Protein AF-A0A349B7U2-F1 (afdb_monomer_lite)

Foldseek 3Di:
DEEEEQEDDPQSVVVVVVVVVVVYHYDDQQADDPVGRPDRCCNVVVDDPLVVPGQEYEYEDAAPPDDGHPSQVVCVVSVHHYDYHYDDPPPPVPD

Secondary structure (DSSP, 8-state):
-EEEES---HHHHHHHHHHHHTTPEEE-TTSPBTTBTT--HHHHSS--TTTS--SEEEEEESSTTSPPPHHHHHHHHTT--EEEEE------TT-

Radius of gyration: 14.19 Å; chains: 1; bounding box: 27×28×46 Å

pLDDT: mean 78.89, std 14.21, range [44.91, 97.25]

Sequence (95 aa):
MRIMLTDRSDTSTTVAEGLRADGHEIVDLCLPDAASPLTCRGLVEHRCPLDEGADLAITALQHPQDAPSAGTVCARRAGVPVVALGRHDVTHPDL

Structure (mmCIF, N/CA/C/O backbone):
data_AF-A0A349B7U2-F1
#
_entry.id   AF-A0A349B7U2-F1
#
loop_
_atom_site.group_PDB
_atom_site.id
_atom_site.type_symbol
_atom_site.label_atom_id
_atom_site.label_alt_id
_atom_site.label_comp_id
_atom_site.label_asym_id
_atom_site.label_entity_id
_atom_site.label_seq_id
_ato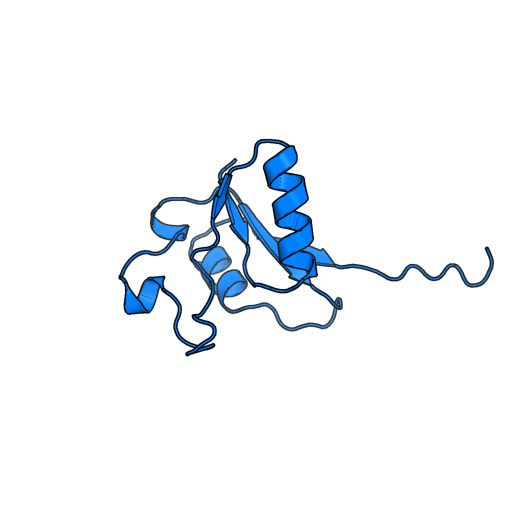m_site.pdbx_PDB_ins_code
_atom_site.Cartn_x
_atom_site.Cartn_y
_atom_site.Cartn_z
_atom_site.occupancy
_atom_site.B_iso_or_equiv
_atom_site.auth_seq_id
_atom_site.auth_comp_id
_atom_site.auth_asym_id
_atom_site.auth_atom_id
_atom_site.pdbx_PDB_model_num
ATOM 1 N N . MET A 1 1 ? -11.542 3.052 -3.634 1.00 92.62 1 MET A N 1
ATOM 2 C CA . MET A 1 1 ? -10.985 2.305 -2.481 1.00 92.62 1 MET A CA 1
ATOM 3 C C . MET A 1 1 ? -9.892 3.139 -1.854 1.00 92.62 1 MET A C 1
ATOM 5 O O . MET A 1 1 ? -9.224 3.862 -2.590 1.00 92.62 1 MET A O 1
ATOM 9 N N . ARG A 1 2 ? -9.715 3.012 -0.543 1.00 93.69 2 ARG A N 1
ATOM 10 C CA . ARG A 1 2 ? -8.625 3.605 0.227 1.00 93.69 2 ARG A CA 1
ATOM 11 C C . ARG A 1 2 ? -7.495 2.585 0.343 1.00 93.69 2 ARG A C 1
ATOM 13 O O . ARG A 1 2 ? -7.653 1.546 0.981 1.00 93.69 2 ARG A O 1
ATOM 20 N N . ILE A 1 3 ? -6.388 2.851 -0.338 1.00 93.38 3 ILE A N 1
ATOM 21 C CA . ILE A 1 3 ? -5.264 1.929 -0.504 1.00 93.38 3 ILE A CA 1
ATOM 22 C C . ILE A 1 3 ? -4.055 2.477 0.251 1.00 93.38 3 ILE A C 1
ATOM 24 O O . ILE A 1 3 ? -3.671 3.630 0.074 1.00 93.38 3 ILE A O 1
ATOM 28 N N . MET A 1 4 ? -3.430 1.645 1.078 1.00 91.12 4 MET A N 1
ATOM 29 C CA . MET A 1 4 ? -2.194 1.987 1.779 1.00 91.12 4 MET A CA 1
ATOM 30 C C . MET A 1 4 ? -0.981 1.431 1.028 1.00 91.12 4 MET A C 1
ATOM 32 O O . MET A 1 4 ? -0.917 0.230 0.764 1.00 91.12 4 MET A O 1
ATOM 36 N N . LEU A 1 5 ? 0.017 2.270 0.748 1.00 89.25 5 LEU A N 1
ATOM 37 C CA . LEU A 1 5 ? 1.337 1.780 0.346 1.00 89.25 5 LEU A CA 1
ATOM 38 C C . LEU A 1 5 ? 2.161 1.399 1.573 1.00 89.25 5 LEU A C 1
ATOM 40 O O . LEU A 1 5 ? 2.189 2.115 2.576 1.00 89.25 5 LEU A O 1
ATOM 44 N N . THR A 1 6 ? 2.867 0.275 1.494 1.00 86.00 6 THR A N 1
ATOM 45 C CA . THR A 1 6 ? 3.651 -0.221 2.628 1.00 86.00 6 THR A CA 1
ATOM 46 C C . THR A 1 6 ? 5.095 0.294 2.658 1.00 86.00 6 THR A C 1
ATOM 48 O O . THR A 1 6 ? 5.771 0.092 3.668 1.00 86.00 6 THR A O 1
ATOM 51 N N . ASP A 1 7 ? 5.593 0.911 1.582 1.00 80.88 7 ASP A N 1
ATOM 52 C CA . ASP A 1 7 ? 6.948 1.478 1.454 1.00 80.88 7 ASP A CA 1
ATOM 53 C C . ASP A 1 7 ? 6.993 2.676 0.464 1.00 80.88 7 ASP A C 1
ATOM 55 O O . ASP A 1 7 ? 5.973 3.032 -0.125 1.00 80.88 7 ASP A O 1
ATOM 59 N N . ARG A 1 8 ? 8.162 3.330 0.328 1.00 76.38 8 ARG A N 1
ATOM 60 C CA . ARG A 1 8 ? 8.430 4.449 -0.612 1.00 76.38 8 ARG A CA 1
ATOM 61 C C . ARG A 1 8 ? 9.405 4.072 -1.727 1.00 76.38 8 ARG A C 1
ATOM 63 O O . ARG A 1 8 ? 10.173 4.918 -2.177 1.00 76.38 8 ARG A O 1
ATOM 70 N N . SER A 1 9 ? 9.448 2.809 -2.139 1.00 79.00 9 SER A N 1
ATOM 71 C CA . SER A 1 9 ? 10.242 2.481 -3.322 1.00 79.00 9 SER A CA 1
ATOM 72 C C . SER A 1 9 ? 9.734 3.275 -4.537 1.00 79.00 9 SER A C 1
ATOM 74 O O . SER A 1 9 ? 8.558 3.658 -4.604 1.00 79.00 9 SER A O 1
ATOM 76 N N . ASP A 1 10 ? 10.599 3.515 -5.521 1.00 82.38 10 ASP A N 1
ATOM 77 C CA . ASP A 1 10 ? 10.192 4.144 -6.786 1.00 82.38 10 ASP A CA 1
ATOM 78 C C . ASP A 1 10 ? 9.074 3.336 -7.467 1.00 82.38 10 ASP A C 1
ATOM 80 O O . ASP A 1 10 ? 8.146 3.893 -8.063 1.00 82.38 10 ASP A O 1
ATOM 84 N N . THR A 1 11 ? 9.109 2.011 -7.299 1.00 84.12 11 THR A N 1
ATOM 85 C CA . THR A 1 11 ? 8.057 1.104 -7.761 1.00 84.12 11 THR A CA 1
ATOM 86 C C . THR A 1 11 ? 6.732 1.370 -7.037 1.00 84.12 11 THR A C 1
ATOM 88 O O . THR A 1 11 ? 5.711 1.526 -7.706 1.00 84.12 11 THR A O 1
ATOM 91 N N . SER A 1 12 ? 6.722 1.514 -5.707 1.00 84.31 12 SER A N 1
ATOM 92 C CA . SER A 1 12 ? 5.511 1.883 -4.953 1.00 84.31 12 SER A CA 1
ATOM 93 C C . SER A 1 12 ? 4.970 3.250 -5.371 1.00 84.31 12 SER A C 1
ATOM 95 O O . SER A 1 12 ? 3.764 3.399 -5.553 1.00 84.31 12 SER A O 1
ATOM 97 N N . THR A 1 13 ? 5.848 4.229 -5.603 1.00 86.19 13 THR A N 1
ATOM 98 C CA . THR A 1 13 ? 5.455 5.565 -6.082 1.00 86.19 13 THR A CA 1
ATOM 99 C C . THR A 1 13 ? 4.757 5.485 -7.441 1.00 86.19 13 THR A C 1
ATOM 101 O O . THR A 1 13 ? 3.656 6.011 -7.594 1.00 86.19 13 THR A O 1
ATOM 104 N N . THR A 1 14 ? 5.336 4.740 -8.387 1.00 88.56 14 THR A N 1
ATOM 105 C CA . THR A 1 14 ? 4.752 4.516 -9.722 1.00 88.56 14 THR A CA 1
ATOM 106 C C . THR A 1 14 ? 3.381 3.836 -9.632 1.00 88.56 14 THR A C 1
ATOM 108 O O . THR A 1 14 ? 2.429 4.239 -10.299 1.00 88.56 14 THR A O 1
ATOM 111 N N . VAL A 1 15 ? 3.253 2.816 -8.775 1.00 89.12 15 VAL A N 1
ATOM 112 C CA . VAL A 1 15 ? 1.977 2.124 -8.537 1.00 89.12 15 VAL A CA 1
ATOM 113 C C . VAL A 1 15 ? 0.930 3.087 -7.976 1.00 89.12 15 VAL A C 1
ATOM 115 O O . VAL A 1 15 ? -0.210 3.089 -8.437 1.00 89.12 15 VAL A O 1
ATOM 118 N N . ALA A 1 16 ? 1.300 3.936 -7.016 1.00 90.06 16 ALA A N 1
ATOM 119 C CA . ALA A 1 16 ? 0.372 4.912 -6.461 1.00 90.06 16 ALA A CA 1
ATOM 120 C C . ALA A 1 16 ? -0.062 5.975 -7.470 1.00 90.06 16 ALA A C 1
ATOM 122 O O . ALA A 1 16 ? -1.222 6.369 -7.444 1.00 90.06 16 ALA A O 1
ATOM 123 N N . GLU A 1 17 ? 0.815 6.442 -8.356 1.00 91.81 17 GLU A N 1
ATOM 124 C CA . GLU A 1 17 ? 0.423 7.369 -9.426 1.00 91.81 17 GLU A CA 1
ATOM 125 C C . GLU A 1 17 ? -0.642 6.760 -10.346 1.00 91.81 17 GLU A C 1
ATOM 127 O O . GLU A 1 17 ? -1.668 7.400 -10.586 1.00 91.81 17 GLU A O 1
ATOM 132 N N . GLY A 1 18 ? -0.454 5.509 -10.781 1.00 93.31 18 GLY A N 1
ATOM 133 C CA . GLY A 1 18 ? -1.446 4.794 -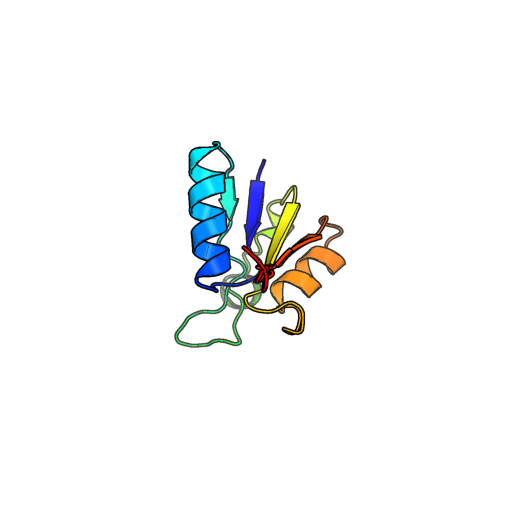11.590 1.00 93.31 18 GLY A CA 1
ATOM 134 C C . GLY A 1 18 ? -2.782 4.624 -10.864 1.00 93.31 18 GLY A C 1
ATOM 135 O O . GLY A 1 18 ? -3.830 4.992 -11.384 1.00 93.31 18 GLY A O 1
ATOM 136 N N . LEU A 1 19 ? -2.751 4.168 -9.610 1.00 93.62 19 LEU A N 1
ATOM 137 C CA . LEU A 1 19 ? -3.967 3.985 -8.814 1.00 93.62 19 LEU A CA 1
ATOM 138 C C . LEU A 1 19 ? -4.693 5.308 -8.520 1.00 93.62 19 LEU A C 1
ATOM 140 O O . LEU A 1 19 ? 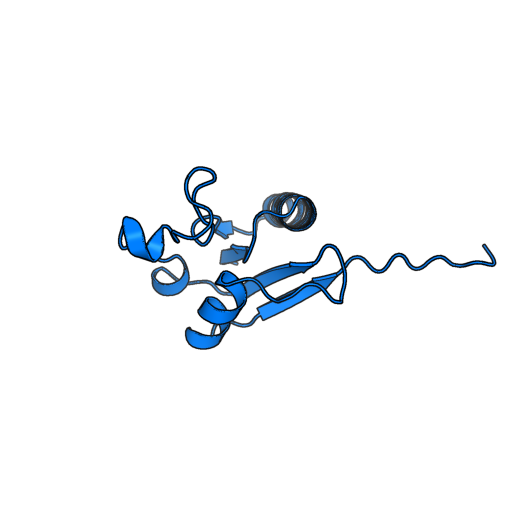-5.923 5.338 -8.497 1.00 93.62 19 LEU A O 1
ATOM 144 N N . ARG A 1 20 ? -3.961 6.414 -8.318 1.00 95.31 20 ARG A N 1
ATOM 145 C CA . ARG A 1 20 ? -4.570 7.750 -8.201 1.00 95.31 20 ARG A CA 1
ATOM 146 C C . ARG A 1 20 ? -5.263 8.151 -9.502 1.00 95.31 20 ARG A C 1
ATOM 148 O O . ARG A 1 20 ? -6.366 8.688 -9.441 1.00 95.31 20 ARG A O 1
ATOM 155 N N . ALA A 1 21 ? -4.649 7.885 -10.657 1.00 96.69 21 ALA A N 1
ATOM 156 C CA . ALA A 1 21 ? -5.254 8.164 -11.961 1.00 96.69 21 ALA A CA 1
ATOM 157 C C . ALA A 1 21 ? -6.551 7.365 -12.188 1.00 96.69 21 ALA A C 1
ATOM 159 O O . ALA A 1 21 ? -7.498 7.892 -12.769 1.00 96.69 21 ALA A O 1
ATOM 160 N N . ASP A 1 22 ? -6.630 6.155 -11.634 1.00 97.12 22 ASP A N 1
ATOM 161 C CA . ASP A 1 22 ? -7.826 5.304 -11.651 1.00 97.12 22 ASP A CA 1
ATOM 162 C C . ASP A 1 22 ? -8.884 5.698 -10.592 1.00 97.12 22 ASP A C 1
ATOM 164 O O . ASP A 1 22 ? -9.928 5.056 -10.464 1.00 97.12 22 ASP A O 1
ATOM 168 N N . GLY A 1 23 ? -8.651 6.771 -9.825 1.00 97.25 23 GLY A N 1
ATOM 169 C CA . GLY A 1 23 ? -9.603 7.311 -8.849 1.00 97.25 23 GLY A CA 1
ATOM 170 C C . GLY A 1 23 ? -9.563 6.644 -7.471 1.00 97.25 23 GLY A C 1
ATOM 171 O O . GLY A 1 23 ? -10.489 6.819 -6.673 1.00 97.25 23 GLY A O 1
ATOM 172 N N . HIS A 1 24 ? -8.512 5.882 -7.159 1.00 96.31 24 HIS A N 1
ATOM 173 C CA . HIS A 1 24 ? -8.292 5.364 -5.810 1.00 96.31 24 HIS A CA 1
ATOM 174 C C . HIS A 1 24 ? -7.679 6.430 -4.893 1.00 96.31 24 HIS A C 1
ATOM 176 O O . HIS A 1 24 ? -6.875 7.264 -5.310 1.00 96.31 24 HIS A O 1
ATOM 182 N N . GLU A 1 25 ? -8.030 6.378 -3.608 1.00 94.25 25 GLU A N 1
ATOM 183 C CA . GLU A 1 25 ? -7.394 7.201 -2.584 1.00 94.25 25 GLU A CA 1
ATOM 184 C C . GLU A 1 25 ? -6.150 6.474 -2.067 1.00 94.25 25 GLU A C 1
ATOM 186 O O . GLU A 1 25 ? -6.256 5.346 -1.585 1.00 94.25 25 GLU A O 1
ATOM 191 N N . ILE A 1 26 ? -4.982 7.114 -2.147 1.00 91.19 26 ILE A N 1
ATOM 192 C CA . ILE A 1 26 ? -3.723 6.550 -1.645 1.00 91.19 26 ILE A CA 1
ATOM 193 C C . ILE A 1 26 ? -3.357 7.182 -0.309 1.00 91.19 26 ILE A C 1
ATOM 195 O O . ILE A 1 26 ? -3.287 8.406 -0.196 1.00 91.19 26 ILE A O 1
ATOM 199 N N . VAL A 1 27 ? -3.078 6.340 0.686 1.00 85.62 27 VAL A N 1
ATOM 200 C CA . VAL A 1 27 ? -2.662 6.760 2.024 1.00 85.62 27 VAL A CA 1
ATOM 201 C C . VAL A 1 27 ? -1.166 6.515 2.211 1.00 85.62 27 VAL A C 1
ATOM 203 O O . VAL A 1 27 ? -0.717 5.382 2.378 1.00 85.62 27 VAL A O 1
ATOM 206 N N . ASP A 1 28 ? -0.398 7.603 2.225 1.00 70.31 28 ASP A N 1
ATOM 207 C CA . ASP A 1 28 ? 1.072 7.582 2.272 1.00 70.31 28 ASP A CA 1
ATOM 208 C C . ASP A 1 28 ? 1.650 7.589 3.713 1.00 70.31 28 ASP A C 1
ATOM 210 O O . ASP A 1 28 ? 2.866 7.597 3.916 1.00 70.31 28 ASP A O 1
ATOM 214 N N . LEU A 1 29 ? 0.797 7.611 4.749 1.00 62.38 29 LEU A N 1
ATOM 215 C CA . LEU A 1 29 ? 1.191 7.934 6.136 1.00 62.38 29 LEU A CA 1
ATOM 216 C C . LEU A 1 29 ? 1.924 6.805 6.895 1.00 62.38 29 LEU A C 1
ATOM 218 O O . LEU A 1 29 ? 2.435 7.043 7.987 1.00 62.38 29 LEU A O 1
ATOM 222 N N . CYS A 1 30 ? 2.006 5.585 6.349 1.00 60.22 30 CYS A N 1
ATOM 223 C CA . CYS A 1 30 ? 2.664 4.448 7.016 1.00 60.22 30 CYS A CA 1
ATOM 224 C C . CYS A 1 30 ? 4.205 4.496 6.930 1.00 60.22 30 CYS A C 1
ATOM 226 O O . CYS A 1 30 ? 4.901 3.582 7.379 1.00 60.22 30 CYS A O 1
ATOM 228 N N . LEU A 1 31 ? 4.745 5.543 6.312 1.00 59.28 31 LEU A N 1
ATOM 229 C CA . LEU A 1 31 ? 6.110 5.564 5.818 1.00 59.28 31 LEU A CA 1
ATOM 230 C C . LEU A 1 31 ? 7.007 6.356 6.769 1.00 59.28 31 LEU A C 1
ATOM 232 O O . LEU A 1 31 ? 6.617 7.452 7.188 1.00 59.28 31 LEU A O 1
ATOM 236 N N . PRO A 1 32 ? 8.197 5.839 7.105 1.00 55.62 32 PRO A N 1
ATOM 237 C CA . PRO A 1 32 ? 9.079 6.526 8.023 1.00 55.62 32 PRO A CA 1
ATOM 238 C C . PRO A 1 32 ? 9.549 7.867 7.445 1.00 55.62 32 PRO A C 1
ATOM 240 O O . PRO A 1 32 ? 9.625 8.050 6.226 1.00 55.62 32 PRO A O 1
ATOM 243 N N . ASP A 1 33 ? 9.810 8.829 8.327 1.00 56.19 33 ASP A N 1
ATOM 244 C CA . ASP A 1 33 ? 10.441 10.096 7.954 1.00 56.19 33 ASP A CA 1
ATOM 245 C C . ASP A 1 33 ? 11.790 9.809 7.268 1.00 56.19 33 ASP A C 1
ATOM 247 O O . ASP A 1 33 ? 12.538 8.940 7.712 1.00 56.19 33 ASP A O 1
ATOM 251 N N . ALA A 1 34 ? 12.128 10.538 6.201 1.00 55.62 34 ALA A N 1
ATOM 252 C CA . ALA A 1 34 ? 13.436 10.412 5.559 1.00 55.62 34 ALA A CA 1
ATOM 253 C C . ALA A 1 34 ? 14.576 10.757 6.537 1.00 55.62 34 ALA A C 1
ATOM 255 O O . ALA A 1 34 ? 15.657 10.180 6.450 1.00 55.62 34 ALA A O 1
ATOM 256 N N . ALA A 1 35 ? 14.317 11.647 7.504 1.00 57.16 35 ALA A N 1
ATOM 257 C CA . ALA A 1 35 ? 15.248 11.970 8.583 1.00 57.16 35 ALA A CA 1
ATOM 258 C C . ALA A 1 35 ? 15.340 10.877 9.664 1.00 57.16 35 ALA A C 1
ATOM 260 O O . ALA A 1 35 ? 16.286 10.865 10.449 1.00 57.16 35 ALA A O 1
ATOM 261 N N . SER A 1 36 ? 14.370 9.961 9.725 1.00 56.69 36 SER A N 1
ATOM 262 C CA . SER A 1 36 ? 14.347 8.879 10.704 1.00 56.69 36 SER A CA 1
ATOM 263 C C . SER A 1 36 ? 13.625 7.649 10.130 1.00 56.69 36 SER A C 1
ATOM 265 O O . SER A 1 36 ? 12.433 7.435 10.397 1.00 56.69 36 SER A O 1
ATOM 267 N N . PRO A 1 37 ? 14.352 6.814 9.355 1.00 54.84 37 PRO A N 1
ATOM 268 C CA . PRO A 1 37 ? 13.823 5.685 8.576 1.00 54.84 37 PRO A CA 1
ATOM 269 C C . PRO A 1 37 ? 13.197 4.560 9.425 1.00 54.84 37 PRO A C 1
ATOM 271 O O . PRO A 1 37 ? 12.705 3.574 8.884 1.00 54.84 37 PRO A O 1
ATOM 274 N N . LEU A 1 38 ? 13.191 4.706 10.753 1.00 56.38 38 LEU A N 1
ATOM 275 C CA . LEU A 1 38 ? 12.604 3.769 11.711 1.00 56.38 38 LEU A CA 1
ATOM 276 C C . LEU A 1 38 ? 11.339 4.311 12.403 1.00 56.38 38 LEU A C 1
ATOM 278 O O . LEU A 1 38 ? 10.612 3.537 13.024 1.00 56.38 38 LEU A O 1
ATOM 282 N N . THR A 1 39 ? 11.043 5.612 12.316 1.00 59.75 39 THR A N 1
ATOM 283 C CA . THR A 1 39 ? 9.864 6.199 12.981 1.00 59.75 39 THR A CA 1
ATOM 284 C C . THR A 1 39 ? 8.680 6.258 12.041 1.00 59.75 39 THR A C 1
ATOM 286 O O . THR A 1 39 ? 8.572 7.149 11.203 1.00 59.75 39 THR A O 1
ATOM 289 N N . CYS A 1 40 ? 7.753 5.324 12.230 1.00 69.94 40 CYS A N 1
ATOM 290 C CA . CYS A 1 40 ? 6.409 5.422 11.680 1.00 69.94 40 CYS A CA 1
ATOM 291 C C . CYS A 1 40 ? 5.700 6.661 12.255 1.00 69.94 40 CYS A C 1
ATOM 293 O O . CYS A 1 40 ? 5.687 6.849 13.474 1.00 69.94 40 CYS A O 1
ATOM 295 N N . ARG A 1 41 ? 5.050 7.471 11.408 1.00 65.50 41 ARG A N 1
ATOM 296 C CA . ARG A 1 41 ? 4.211 8.597 11.864 1.00 65.50 41 ARG A CA 1
ATOM 297 C C . ARG A 1 41 ? 3.087 8.152 12.793 1.00 65.50 41 ARG A C 1
ATOM 299 O O . ARG A 1 41 ? 2.761 8.878 13.719 1.00 65.50 41 ARG A O 1
ATOM 306 N N . GLY A 1 42 ? 2.574 6.932 12.644 1.00 69.69 42 GLY A N 1
ATOM 307 C CA . GLY A 1 42 ? 1.633 6.355 13.608 1.00 69.69 42 GLY A CA 1
ATOM 308 C C . GLY A 1 42 ? 2.188 6.276 15.035 1.00 69.69 42 GLY A C 1
ATOM 309 O O . GLY A 1 42 ? 1.437 6.448 15.987 1.00 69.69 42 GLY A O 1
ATOM 310 N N . LEU A 1 43 ? 3.502 6.086 15.197 1.00 72.69 43 LEU A N 1
ATOM 311 C CA . LEU A 1 43 ? 4.157 6.083 16.510 1.00 72.69 43 LEU A CA 1
ATOM 312 C C . LEU A 1 43 ? 4.478 7.495 17.013 1.00 72.69 43 LEU A C 1
ATOM 314 O O . LEU A 1 43 ? 4.399 7.733 18.212 1.00 72.69 43 LEU A O 1
ATOM 318 N N . VAL A 1 44 ? 4.853 8.413 16.118 1.00 74.94 44 VAL A N 1
ATOM 319 C CA . VAL A 1 44 ? 5.295 9.774 16.483 1.00 74.94 44 VAL A CA 1
ATOM 320 C C . VAL A 1 44 ? 4.123 10.742 16.652 1.00 74.94 44 VAL A C 1
ATOM 322 O O . VAL A 1 44 ? 4.091 11.531 17.587 1.00 74.94 44 VAL A O 1
ATOM 325 N N . GLU A 1 45 ? 3.162 10.686 15.736 1.00 74.69 45 GLU A N 1
ATOM 326 C CA . GLU A 1 45 ? 2.026 11.606 15.624 1.00 74.69 45 GLU A CA 1
ATOM 327 C C . GLU A 1 45 ? 0.716 10.977 16.134 1.00 74.69 45 GLU A C 1
ATOM 329 O O . GLU A 1 45 ? -0.327 11.625 16.093 1.00 74.69 45 GLU A O 1
ATOM 334 N N . HIS A 1 46 ? 0.748 9.717 16.596 1.00 76.31 46 HIS A N 1
ATOM 335 C CA . HIS A 1 46 ? -0.430 8.946 17.028 1.00 76.31 46 HIS A CA 1
ATOM 336 C C . HIS A 1 46 ? -1.552 8.894 15.978 1.00 76.31 46 HIS A C 1
ATOM 338 O O . HIS A 1 46 ? -2.738 8.892 16.304 1.00 76.31 46 HIS A O 1
ATOM 344 N N . ARG A 1 47 ? -1.167 8.868 14.698 1.00 76.00 47 ARG A N 1
ATOM 345 C CA . ARG A 1 47 ? -2.073 8.825 13.547 1.00 76.00 47 ARG A CA 1
ATOM 346 C C . ARG A 1 47 ? -1.668 7.706 12.603 1.00 76.00 47 ARG A C 1
ATOM 348 O O . ARG A 1 47 ? -0.738 7.855 11.811 1.00 76.00 47 ARG A O 1
ATOM 355 N N . CYS A 1 48 ? -2.323 6.556 12.735 1.00 80.25 48 CYS A N 1
ATOM 356 C CA . CYS A 1 48 ? -2.081 5.396 11.890 1.00 80.25 48 CYS A CA 1
ATOM 357 C C . CYS A 1 48 ? -3.151 5.308 10.787 1.00 80.25 48 CYS A C 1
ATOM 359 O O . CYS A 1 48 ? -4.334 5.218 11.109 1.00 80.25 48 CYS A O 1
ATOM 361 N N . PRO A 1 49 ? -2.768 5.236 9.499 1.00 76.69 49 PRO A N 1
ATOM 362 C CA . PRO A 1 49 ? -3.692 4.988 8.386 1.00 76.69 49 PRO A CA 1
ATOM 363 C C . PRO A 1 49 ? -4.609 3.791 8.566 1.00 76.69 49 PRO A C 1
ATOM 365 O O . PRO A 1 49 ? -5.740 3.795 8.095 1.00 76.69 49 PRO A O 1
ATOM 368 N N . LEU A 1 50 ? -4.099 2.751 9.225 1.00 85.19 50 LEU A N 1
ATOM 369 C CA . LEU A 1 50 ? -4.845 1.522 9.450 1.00 85.19 50 LEU A CA 1
ATOM 370 C C . LEU A 1 50 ? -5.991 1.740 10.448 1.00 85.19 50 LEU A C 1
ATOM 372 O O . LEU A 1 50 ? -7.020 1.088 10.309 1.00 85.19 50 LEU A O 1
ATOM 376 N N . ASP A 1 51 ? -5.852 2.685 11.385 1.00 86.19 51 ASP A N 1
ATOM 377 C CA . ASP A 1 51 ? -6.909 3.042 12.343 1.00 86.19 51 ASP A CA 1
ATOM 378 C C . ASP A 1 51 ? -7.999 3.904 11.685 1.00 86.19 51 ASP A C 1
ATOM 380 O O . ASP A 1 51 ? -9.169 3.827 12.052 1.00 86.19 51 ASP A O 1
ATOM 384 N N . GLU A 1 52 ? -7.625 4.704 10.682 1.00 84.12 52 GLU A N 1
ATOM 385 C CA . GLU A 1 52 ? -8.555 5.487 9.854 1.00 84.12 52 GLU A CA 1
ATOM 386 C C . GLU A 1 52 ? -9.290 4.627 8.810 1.00 84.12 52 GLU A C 1
ATOM 388 O O . GLU A 1 52 ? -10.243 5.087 8.181 1.00 84.12 52 GLU A O 1
ATOM 393 N N . GLY A 1 53 ? -8.854 3.376 8.642 1.00 87.50 53 GLY A N 1
ATOM 394 C CA . GLY A 1 53 ? -9.371 2.419 7.676 1.00 87.50 53 GLY A CA 1
ATOM 395 C C . GLY A 1 53 ? -8.565 2.403 6.377 1.00 87.50 53 GLY A C 1
ATOM 396 O O . GLY A 1 53 ? -8.279 3.437 5.776 1.00 87.50 53 GLY A O 1
ATOM 397 N N . ALA A 1 54 ? -8.225 1.200 5.922 1.00 91.62 54 ALA A N 1
ATOM 398 C CA . ALA A 1 54 ? -7.715 0.930 4.584 1.00 91.62 54 ALA A CA 1
ATOM 399 C C . ALA A 1 54 ? -8.396 -0.336 4.054 1.00 91.62 54 ALA A C 1
ATOM 401 O O . ALA A 1 54 ? -8.486 -1.336 4.766 1.00 91.62 54 ALA A O 1
ATOM 402 N N . ASP A 1 55 ? -8.855 -0.296 2.806 1.00 94.62 55 ASP A N 1
ATOM 403 C CA . ASP A 1 55 ? -9.510 -1.440 2.163 1.00 94.62 55 ASP A CA 1
ATOM 404 C C . ASP A 1 55 ? -8.479 -2.486 1.711 1.00 94.62 55 ASP A C 1
ATOM 406 O O . ASP A 1 55 ? -8.771 -3.678 1.610 1.00 94.62 55 ASP A O 1
ATOM 410 N N . LEU A 1 56 ? -7.269 -2.019 1.388 1.00 93.69 56 LEU A N 1
ATOM 411 C CA . LEU A 1 56 ? -6.197 -2.801 0.790 1.00 93.69 56 LEU A CA 1
ATOM 412 C C . LEU A 1 56 ? -4.839 -2.179 1.124 1.00 93.69 56 LEU A C 1
ATOM 414 O O . LEU A 1 56 ? -4.685 -0.958 1.089 1.00 93.69 56 LEU A O 1
ATOM 418 N N . ALA A 1 57 ? -3.836 -3.015 1.374 1.00 92.25 57 ALA A N 1
ATOM 419 C CA . ALA A 1 57 ? -2.442 -2.604 1.435 1.00 92.25 57 ALA A CA 1
ATOM 420 C C . ALA A 1 57 ? -1.650 -3.211 0.271 1.00 92.25 57 ALA A C 1
ATOM 422 O O . ALA A 1 57 ? -1.820 -4.384 -0.069 1.00 92.25 57 ALA A O 1
ATOM 423 N N . ILE A 1 58 ? -0.769 -2.414 -0.329 1.00 90.50 58 ILE A N 1
ATOM 424 C CA . ILE A 1 58 ? 0.087 -2.835 -1.437 1.00 90.50 58 ILE A CA 1
ATOM 425 C C . ILE A 1 58 ? 1.549 -2.683 -1.035 1.00 90.50 58 ILE A C 1
ATOM 427 O O . ILE A 1 58 ? 1.980 -1.604 -0.622 1.00 90.50 58 ILE A O 1
ATOM 431 N N . THR A 1 59 ? 2.306 -3.766 -1.203 1.00 87.06 59 THR A N 1
ATOM 432 C CA . THR A 1 59 ? 3.770 -3.740 -1.202 1.00 87.06 59 THR A CA 1
ATOM 433 C C . THR A 1 59 ? 4.254 -3.923 -2.628 1.00 87.06 59 THR A C 1
ATOM 435 O O . THR A 1 59 ? 3.889 -4.901 -3.282 1.00 87.06 59 THR A O 1
ATOM 438 N N . ALA A 1 60 ? 5.013 -2.958 -3.140 1.00 85.38 60 ALA A N 1
ATOM 439 C CA . ALA A 1 60 ? 5.574 -3.034 -4.477 1.00 85.38 60 ALA A CA 1
ATOM 440 C C . ALA A 1 60 ? 7.081 -3.284 -4.356 1.00 85.38 60 ALA A C 1
ATOM 442 O O . ALA A 1 60 ? 7.867 -2.391 -4.045 1.00 85.38 60 ALA A O 1
ATOM 443 N N . LEU A 1 61 ? 7.461 -4.541 -4.545 1.00 79.44 61 LEU A N 1
ATOM 444 C CA . LEU A 1 61 ? 8.820 -5.028 -4.409 1.00 79.44 61 LEU A CA 1
ATOM 445 C C . LEU A 1 61 ? 9.624 -4.682 -5.661 1.00 79.44 61 LEU A C 1
ATOM 447 O O . LEU A 1 61 ? 9.189 -4.941 -6.789 1.00 79.44 61 LEU A O 1
ATOM 451 N N . GLN A 1 62 ? 10.824 -4.142 -5.451 1.00 76.62 62 GLN A N 1
ATOM 452 C CA . GLN A 1 62 ? 11.785 -3.953 -6.532 1.00 76.62 62 GLN A CA 1
ATOM 453 C C . GLN A 1 62 ? 12.284 -5.313 -7.031 1.00 76.62 62 GLN A C 1
ATOM 455 O O . GLN A 1 62 ? 12.369 -5.526 -8.238 1.00 76.62 62 GLN A O 1
ATOM 460 N N . HIS A 1 63 ? 12.541 -6.243 -6.107 1.00 75.00 63 HIS A N 1
ATOM 461 C CA . HIS A 1 63 ? 12.887 -7.627 -6.405 1.00 75.00 63 HIS A CA 1
ATOM 462 C C . HIS A 1 63 ? 12.024 -8.602 -5.589 1.00 75.00 63 HIS A C 1
ATOM 464 O O . HIS A 1 63 ? 11.746 -8.342 -4.419 1.00 75.00 63 HIS A O 1
ATOM 470 N N . PRO A 1 64 ? 11.647 -9.770 -6.141 1.00 69.69 64 PRO A N 1
ATOM 471 C CA . PRO A 1 64 ? 10.799 -10.743 -5.442 1.00 69.69 64 PRO A CA 1
ATOM 472 C C . PRO A 1 64 ? 11.348 -11.235 -4.092 1.00 69.69 64 PRO A C 1
ATOM 474 O O . PRO A 1 64 ? 10.577 -11.641 -3.228 1.00 69.69 64 PRO A O 1
ATOM 477 N N . GLN A 1 65 ? 12.673 -11.227 -3.920 1.00 72.75 65 GLN A N 1
ATOM 478 C CA . GLN A 1 65 ? 13.355 -11.642 -2.693 1.00 72.75 65 GLN A CA 1
ATOM 479 C C . GLN A 1 65 ? 13.451 -10.550 -1.618 1.00 72.75 65 GLN A C 1
ATOM 481 O O . GLN A 1 65 ? 13.962 -10.823 -0.529 1.00 72.75 65 GLN A O 1
ATOM 486 N N . ASP A 1 66 ? 13.020 -9.324 -1.915 1.00 75.50 66 ASP A N 1
ATOM 487 C CA . ASP A 1 66 ? 13.114 -8.223 -0.964 1.00 75.50 66 ASP A CA 1
ATOM 488 C C . ASP A 1 66 ? 12.240 -8.510 0.266 1.00 75.50 66 ASP A C 1
ATOM 490 O O . ASP A 1 66 ? 11.118 -9.019 0.174 1.00 75.50 66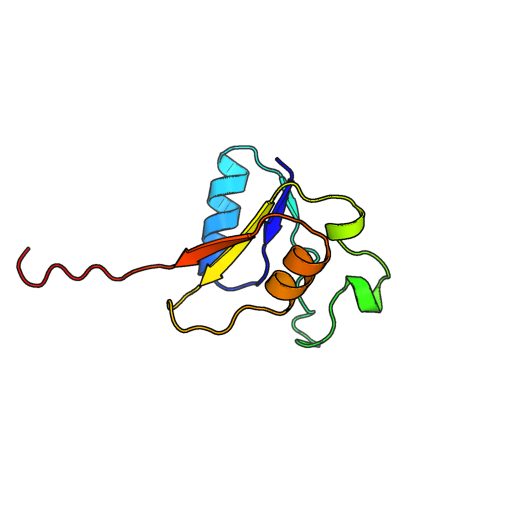 ASP A O 1
ATOM 494 N N . ALA A 1 67 ? 12.776 -8.209 1.451 1.00 74.56 67 ALA A N 1
ATOM 495 C CA . ALA A 1 67 ? 12.062 -8.442 2.697 1.00 74.56 67 ALA A CA 1
ATOM 496 C C . ALA A 1 67 ? 10.795 -7.567 2.771 1.00 74.56 67 ALA A C 1
ATOM 498 O O . ALA A 1 67 ? 10.834 -6.397 2.378 1.00 74.56 67 ALA A O 1
ATOM 499 N N . PRO A 1 68 ? 9.684 -8.085 3.328 1.00 73.69 68 PRO A N 1
ATOM 500 C CA . PRO A 1 68 ? 8.471 -7.299 3.499 1.00 73.69 68 PRO A CA 1
ATOM 501 C C . PRO A 1 68 ? 8.737 -6.095 4.405 1.00 73.69 68 PRO A C 1
ATOM 503 O O . PRO A 1 68 ? 9.383 -6.210 5.450 1.00 73.69 68 PRO A O 1
ATOM 506 N N . SER A 1 69 ? 8.203 -4.936 4.025 1.00 79.88 69 SER A N 1
ATOM 507 C CA . SER A 1 69 ? 8.363 -3.719 4.818 1.00 79.88 69 SER A CA 1
ATOM 508 C C . SER A 1 69 ? 7.624 -3.809 6.163 1.00 79.88 69 SER A C 1
ATOM 510 O O . SER A 1 69 ? 6.677 -4.583 6.338 1.00 79.88 69 SER A O 1
ATOM 512 N N . ALA A 1 70 ? 7.990 -2.949 7.119 1.00 80.00 70 ALA A N 1
ATOM 513 C CA . ALA A 1 70 ? 7.258 -2.830 8.382 1.00 80.00 70 ALA A CA 1
ATOM 514 C C . ALA A 1 70 ? 5.757 -2.538 8.162 1.00 80.00 70 ALA A C 1
ATOM 516 O O . ALA A 1 70 ? 4.912 -3.096 8.865 1.00 80.00 70 ALA A O 1
ATOM 517 N N . GLY A 1 71 ? 5.414 -1.740 7.142 1.00 83.81 71 GLY A N 1
ATOM 518 C CA . GLY A 1 71 ? 4.026 -1.455 6.767 1.00 83.81 71 GLY A CA 1
ATOM 519 C C . GLY A 1 71 ? 3.238 -2.708 6.373 1.00 83.81 71 GLY A C 1
ATOM 520 O O . GLY A 1 71 ? 2.073 -2.838 6.746 1.00 83.81 71 GLY A O 1
ATOM 521 N N . THR A 1 72 ? 3.887 -3.675 5.715 1.00 87.62 72 THR A N 1
ATOM 522 C CA . THR A 1 72 ? 3.277 -4.972 5.374 1.00 87.62 72 THR A CA 1
ATOM 523 C C . THR A 1 72 ? 2.885 -5.748 6.630 1.00 87.62 72 THR A C 1
ATOM 525 O O . THR A 1 72 ? 1.772 -6.270 6.731 1.00 87.62 72 THR A O 1
ATOM 528 N N . VAL A 1 73 ? 3.777 -5.798 7.623 1.00 86.44 73 VAL A N 1
ATOM 529 C CA . VAL A 1 73 ? 3.514 -6.484 8.897 1.00 86.44 73 VAL A CA 1
ATOM 530 C C . VAL A 1 73 ? 2.367 -5.810 9.656 1.00 86.44 73 VAL A C 1
ATOM 532 O O . VAL A 1 73 ? 1.497 -6.501 10.189 1.00 86.44 73 VAL A O 1
ATOM 535 N N . CYS A 1 74 ? 2.331 -4.475 9.681 1.00 86.56 74 CYS A N 1
ATOM 536 C CA . CYS A 1 74 ? 1.263 -3.712 10.328 1.00 86.56 74 CYS A CA 1
ATOM 537 C C . CYS A 1 74 ? -0.104 -3.960 9.675 1.00 86.56 74 CYS A C 1
ATOM 539 O O . CYS A 1 74 ? -1.055 -4.283 10.385 1.00 86.56 74 CYS A O 1
ATOM 541 N N . ALA A 1 75 ? -0.194 -3.898 8.342 1.00 90.56 75 ALA A N 1
ATOM 542 C CA . ALA A 1 75 ? -1.437 -4.157 7.612 1.00 90.56 75 ALA A CA 1
ATOM 543 C C . ALA A 1 75 ? -1.990 -5.560 7.908 1.00 90.56 75 ALA A C 1
ATOM 545 O O . ALA A 1 75 ? -3.164 -5.712 8.244 1.00 90.56 75 ALA A O 1
ATOM 546 N N . ARG A 1 76 ? -1.118 -6.580 7.903 1.00 91.38 76 ARG A N 1
ATOM 547 C CA . ARG A 1 76 ? -1.486 -7.960 8.261 1.00 91.38 76 ARG A CA 1
ATOM 548 C C . ARG A 1 76 ? -2.033 -8.068 9.682 1.00 91.38 76 ARG A C 1
ATOM 550 O O . ARG A 1 76 ? -3.022 -8.763 9.893 1.00 91.38 76 ARG A O 1
ATOM 557 N N . ARG A 1 77 ? -1.399 -7.404 10.654 1.00 90.38 77 ARG A N 1
ATOM 558 C CA . ARG A 1 77 ? -1.858 -7.395 12.056 1.00 90.38 77 ARG A CA 1
ATOM 559 C C . ARG A 1 77 ? -3.203 -6.691 12.226 1.00 90.38 77 ARG A C 1
ATOM 561 O O . ARG A 1 77 ? -3.985 -7.117 13.066 1.00 90.38 77 ARG A O 1
ATOM 568 N N . ALA A 1 78 ? -3.471 -5.668 11.420 1.00 90.75 78 ALA A N 1
ATOM 569 C CA . ALA A 1 78 ? -4.748 -4.959 11.388 1.00 90.75 78 ALA A CA 1
ATOM 570 C C . ALA A 1 78 ? -5.855 -5.714 10.622 1.00 90.75 78 ALA A C 1
ATOM 572 O O . ALA A 1 78 ? -6.979 -5.232 10.545 1.00 90.75 78 ALA A O 1
ATOM 573 N N . GLY A 1 79 ? -5.560 -6.886 10.043 1.00 94.25 79 GLY A N 1
ATOM 574 C CA . GLY A 1 79 ? -6.526 -7.653 9.249 1.00 94.25 79 GLY A CA 1
ATOM 575 C C . GLY A 1 79 ? -6.799 -7.072 7.858 1.00 94.25 79 GLY A C 1
ATOM 576 O O . GLY A 1 79 ? -7.707 -7.541 7.176 1.00 94.25 79 GLY A O 1
ATOM 577 N N . VAL A 1 80 ? -6.010 -6.089 7.417 1.00 94.31 80 VAL A N 1
ATOM 578 C CA . VAL A 1 80 ? -6.127 -5.499 6.080 1.00 94.31 80 VAL A CA 1
ATOM 579 C C . VAL A 1 80 ? -5.499 -6.452 5.052 1.00 94.31 80 VAL A C 1
ATOM 581 O O . VAL A 1 80 ? -4.365 -6.908 5.255 1.00 94.31 80 VAL A O 1
ATOM 584 N N . PRO A 1 81 ? -6.195 -6.778 3.945 1.00 95.00 81 PRO A N 1
ATOM 585 C CA . PRO A 1 81 ? -5.629 -7.588 2.872 1.00 95.00 81 PRO A CA 1
ATOM 586 C C . PRO A 1 81 ? -4.348 -6.963 2.311 1.00 95.00 81 PRO A C 1
ATOM 588 O O . PRO A 1 81 ? -4.287 -5.755 2.088 1.00 95.00 81 PRO A O 1
ATOM 591 N N . VAL A 1 82 ? -3.331 -7.791 2.054 1.00 91.88 82 VAL A N 1
ATOM 592 C CA . VAL A 1 82 ? -2.062 -7.350 1.456 1.00 91.88 82 VAL A CA 1
ATOM 593 C C . VAL A 1 82 ? -1.887 -7.987 0.087 1.00 91.88 82 VAL A C 1
ATOM 595 O O . VAL A 1 82 ? -1.952 -9.211 -0.032 1.00 91.88 82 VAL A O 1
ATOM 598 N N . VAL A 1 83 ? -1.602 -7.160 -0.916 1.00 91.12 83 VAL A N 1
ATOM 599 C CA . VAL A 1 83 ? -1.170 -7.586 -2.250 1.00 91.12 83 VAL A CA 1
ATOM 600 C C . VAL A 1 83 ? 0.301 -7.230 -2.425 1.00 91.12 83 VAL A C 1
ATOM 602 O O . VAL A 1 83 ? 0.699 -6.082 -2.233 1.00 91.12 83 VAL A O 1
ATOM 605 N N . ALA A 1 84 ? 1.105 -8.227 -2.787 1.00 86.56 84 ALA A N 1
ATOM 606 C CA . ALA A 1 84 ? 2.490 -8.026 -3.182 1.00 86.56 84 ALA A CA 1
ATOM 607 C C . ALA A 1 84 ? 2.575 -7.941 -4.705 1.00 86.56 84 ALA A C 1
ATOM 609 O O . ALA A 1 84 ? 2.153 -8.858 -5.410 1.00 86.56 84 ALA A O 1
ATOM 610 N N . LEU A 1 85 ? 3.115 -6.833 -5.198 1.00 82.88 85 LEU A N 1
ATOM 611 C CA . LEU A 1 85 ? 3.441 -6.618 -6.598 1.00 82.88 85 LEU A CA 1
ATOM 612 C C . LEU A 1 85 ? 4.956 -6.692 -6.731 1.00 82.88 85 LEU A C 1
ATOM 614 O O . LEU A 1 85 ? 5.670 -6.097 -5.935 1.00 82.88 85 LEU A O 1
ATOM 618 N N . GLY A 1 86 ? 5.452 -7.412 -7.726 1.00 74.19 86 GLY A N 1
ATOM 619 C CA . GLY A 1 86 ? 6.872 -7.439 -8.051 1.00 74.19 86 GLY A CA 1
ATOM 620 C C . GLY A 1 86 ? 7.051 -7.177 -9.533 1.00 74.19 86 GLY A C 1
ATOM 621 O O . GLY A 1 86 ? 6.252 -7.648 -10.347 1.00 74.19 86 GLY A O 1
ATOM 622 N N . ARG A 1 87 ? 8.106 -6.450 -9.902 1.00 69.75 87 ARG A N 1
ATOM 623 C CA . ARG A 1 87 ? 8.575 -6.483 -11.288 1.00 69.75 87 ARG A CA 1
ATOM 624 C C . ARG A 1 87 ? 9.348 -7.782 -11.465 1.00 69.75 87 ARG A C 1
ATOM 626 O O . ARG A 1 87 ? 10.426 -7.958 -10.910 1.00 69.75 87 ARG A O 1
ATOM 633 N N . HIS A 1 88 ? 8.778 -8.708 -12.222 1.00 60.44 88 HIS A N 1
ATOM 634 C CA . HIS A 1 88 ? 9.590 -9.733 -12.852 1.00 60.44 88 HIS A CA 1
ATOM 635 C C . HIS A 1 88 ? 10.144 -9.124 -14.134 1.00 60.44 88 HIS A C 1
ATOM 637 O O . HIS A 1 88 ? 9.373 -8.816 -15.043 1.00 60.44 88 HIS A O 1
ATOM 643 N N . ASP A 1 89 ? 11.465 -8.971 -14.219 1.00 55.75 89 ASP A N 1
ATOM 644 C CA . ASP A 1 89 ? 12.121 -8.917 -15.521 1.00 55.75 89 ASP A CA 1
ATOM 645 C C . ASP A 1 89 ? 11.910 -10.286 -16.167 1.00 55.75 89 ASP A C 1
ATOM 647 O O . ASP A 1 89 ? 12.696 -11.218 -15.995 1.00 55.75 89 ASP A O 1
ATOM 651 N N . VAL A 1 90 ? 10.795 -10.438 -16.878 1.00 51.94 90 VAL A N 1
ATOM 652 C CA . VAL A 1 90 ? 10.627 -11.543 -17.813 1.00 51.94 90 VAL A CA 1
ATOM 653 C C . VAL A 1 90 ? 11.516 -11.196 -18.999 1.00 51.94 90 VAL A C 1
ATOM 655 O O . VAL A 1 90 ? 11.073 -10.642 -20.000 1.00 51.94 90 VAL A O 1
ATOM 658 N N . THR A 1 91 ? 12.815 -11.451 -18.859 1.00 49.41 91 THR A N 1
ATOM 659 C CA . THR A 1 91 ? 13.687 -11.538 -20.023 1.00 49.41 91 THR A CA 1
ATOM 660 C C . THR A 1 91 ? 13.200 -12.751 -20.801 1.00 49.41 91 THR A C 1
ATOM 662 O O . THR A 1 91 ? 13.284 -13.879 -20.325 1.00 49.41 91 THR A O 1
ATOM 665 N N . HIS A 1 9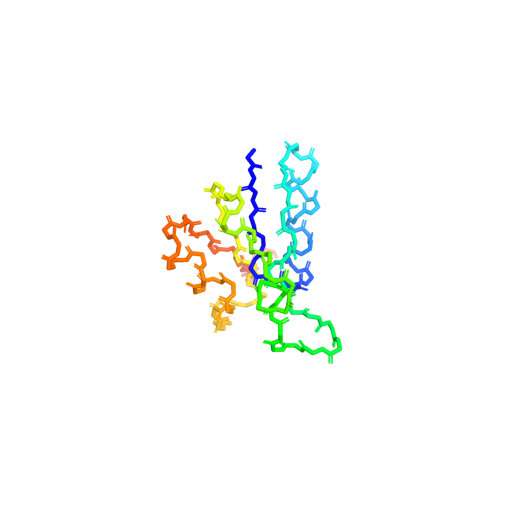2 ? 12.607 -12.519 -21.969 1.00 46.50 92 HIS A N 1
ATOM 666 C CA . HIS A 1 92 ? 12.482 -13.555 -22.981 1.00 46.50 92 HIS A CA 1
ATOM 667 C C . HIS A 1 92 ? 13.841 -13.614 -23.682 1.00 46.50 92 HIS A C 1
ATOM 669 O O . HIS A 1 92 ? 14.114 -12.730 -24.488 1.00 46.50 92 HIS A O 1
ATOM 675 N N . PRO A 1 93 ? 14.722 -14.584 -23.373 1.00 51.97 93 PRO A N 1
ATOM 676 C CA . PRO A 1 93 ? 16.029 -14.671 -24.026 1.00 51.97 93 PRO A CA 1
ATOM 677 C C . PRO A 1 93 ? 15.938 -14.929 -25.542 1.00 51.97 93 PRO A C 1
ATOM 679 O O . PRO A 1 93 ? 16.952 -14.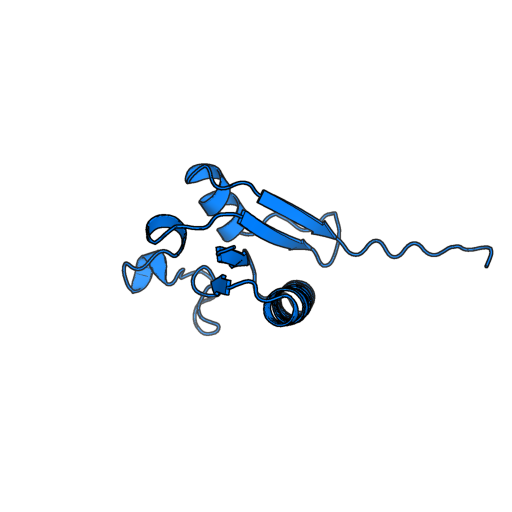812 -26.221 1.00 51.97 93 PRO A O 1
ATOM 682 N N . ASP A 1 94 ? 14.741 -15.231 -26.063 1.00 50.09 94 ASP A N 1
ATOM 683 C CA . ASP A 1 94 ? 14.494 -15.635 -27.451 1.00 50.09 94 ASP A CA 1
ATOM 684 C C . ASP A 1 94 ? 13.502 -14.725 -28.221 1.00 50.09 94 ASP A C 1
ATOM 686 O O . ASP A 1 94 ? 12.942 -15.164 -29.228 1.00 50.09 94 ASP A O 1
ATOM 690 N N . LEU A 1 95 ? 13.246 -13.484 -27.769 1.00 44.91 95 LEU A N 1
ATOM 691 C CA . LEU A 1 95 ? 12.501 -12.468 -28.545 1.00 44.91 95 LEU A CA 1
ATOM 692 C C . LEU A 1 95 ? 13.399 -11.307 -28.979 1.00 44.91 95 LEU A C 1
ATOM 694 O O . LEU A 1 95 ? 14.101 -10.750 -28.107 1.00 44.91 95 LEU A O 1
#